Protein AF-A0A0F8YAA2-F1 (afdb_monomer_lite)

Sequence (148 aa):
MVLNCKKNRCKYLYILSHYHITKNELMLNMSKFENHKKSFLNFKKDAENEVISKPSRAELYFLSIFHLIECCAAKYRVHVNKHQKVRIVLENNPNIFENETENVWRLFQDIENKIRPKFTYGFSWTDDDFNELKEKYYKLEEICKKVL

pLDDT: mean 85.31, std 21.31, range [30.05, 98.69]

Secondary structure (DSSP, 8-state):
----------STTSS-TT----HHHHHHHHHHHHHHHHHHHHHHHHHT-TTS-HHHHHHHHHHHHHHHHHHHHHHTT----SGGGHHHHHHH-GGGTGGGHHHHHHHHHHIIIIIHHHHHS-----HHHHHHHHHHHHHHHHHHHHH-

Foldseek 3Di:
DDDDDDDDDPDPPPPPVPDPDDPVLVVVLVVLLVVLVVLLVVLQVVLPDPVDDLLSSLVSLLSNLLSLLQNLCSVVPHGQPDLVSLLVSLVVVVVSQPVCSVVLNVLSCCSVPPQSCCSVVVHDDDVVSSVSSVVSSVVSVVSSVVSD

Structure (mmCIF, N/CA/C/O backbone):
data_AF-A0A0F8YAA2-F1
#
_entry.id   AF-A0A0F8YAA2-F1
#
loop_
_atom_site.group_PDB
_atom_site.id
_atom_site.type_symbol
_atom_site.label_atom_id
_atom_site.label_alt_id
_atom_site.label_comp_id
_atom_site.label_asym_id
_atom_site.label_entity_id
_atom_site.label_seq_id
_atom_site.pdbx_PDB_ins_code
_atom_site.Cartn_x
_atom_site.Cartn_y
_atom_site.Cartn_z
_atom_site.occupancy
_atom_site.B_iso_or_equiv
_atom_site.auth_seq_id
_atom_site.auth_comp_id
_atom_site.auth_asym_id
_atom_site.auth_atom_id
_atom_site.pdbx_PDB_model_num
ATOM 1 N N . MET A 1 1 ? -6.239 36.647 52.524 1.00 35.47 1 MET A N 1
ATOM 2 C CA . MET A 1 1 ? -5.552 37.461 51.497 1.00 35.47 1 MET A CA 1
ATOM 3 C C . MET A 1 1 ? -5.008 36.491 50.454 1.00 35.47 1 MET A C 1
ATOM 5 O O . MET A 1 1 ? -4.341 35.567 50.890 1.00 35.47 1 MET A O 1
ATOM 9 N N . VAL A 1 2 ? -5.295 36.705 49.151 1.00 30.89 2 VAL A N 1
ATOM 10 C CA . VAL A 1 2 ? -4.645 36.053 47.975 1.00 30.89 2 VAL A CA 1
ATOM 11 C C . VAL A 1 2 ? -5.019 34.547 47.812 1.00 30.89 2 VAL A C 1
ATOM 13 O O . VAL A 1 2 ? -4.773 33.769 48.714 1.00 30.89 2 VAL A O 1
ATOM 16 N N . LEU A 1 3 ? -5.649 33.998 46.757 1.00 31.16 3 LEU A N 1
ATOM 17 C CA . LEU A 1 3 ? -5.882 34.383 45.355 1.00 31.16 3 LEU A CA 1
ATOM 18 C C . LEU A 1 3 ? -7.126 33.677 44.763 1.00 31.16 3 LEU A C 1
ATOM 20 O O . LEU A 1 3 ? -7.331 32.479 44.939 1.00 31.16 3 LEU A O 1
ATOM 24 N N . ASN A 1 4 ? -7.879 34.429 43.958 1.00 40.53 4 ASN A N 1
ATOM 25 C CA . ASN A 1 4 ? -8.748 33.949 42.879 1.00 40.53 4 ASN A CA 1
ATOM 26 C C . ASN A 1 4 ? -7.949 33.143 41.835 1.00 40.53 4 ASN A C 1
ATOM 28 O O . ASN A 1 4 ? -6.924 33.650 41.385 1.00 40.53 4 ASN A O 1
ATOM 32 N N . CYS A 1 5 ? -8.474 32.022 41.311 1.00 30.05 5 CYS A N 1
ATOM 33 C CA . CYS A 1 5 ? -8.281 31.688 39.886 1.00 30.05 5 CYS A CA 1
ATOM 34 C C . CYS A 1 5 ? -9.265 30.633 39.323 1.00 30.05 5 CYS A C 1
ATOM 36 O O . CYS A 1 5 ? -9.111 29.433 39.514 1.00 30.05 5 CYS A O 1
ATOM 38 N N . LYS A 1 6 ? -10.231 31.144 38.547 1.00 38.28 6 LYS A N 1
ATOM 39 C CA . LYS A 1 6 ? -10.743 30.650 37.251 1.00 38.28 6 LYS A CA 1
ATOM 40 C C . LYS A 1 6 ? -11.401 29.257 37.147 1.00 38.28 6 LYS A C 1
ATOM 42 O O . LYS A 1 6 ? -10.773 28.234 36.893 1.00 38.28 6 LYS A O 1
ATOM 47 N N . LYS A 1 7 ? -12.741 29.322 37.118 1.00 48.47 7 LYS A N 1
ATOM 48 C CA . LYS A 1 7 ? -13.660 28.545 36.259 1.00 48.47 7 LYS A CA 1
ATOM 49 C C . LYS A 1 7 ? -13.063 28.231 34.869 1.00 48.47 7 LYS A C 1
ATOM 51 O O . LYS A 1 7 ? -12.449 29.112 34.273 1.00 48.47 7 LYS A O 1
ATOM 56 N N . ASN A 1 8 ? -13.379 27.030 34.354 1.00 40.09 8 ASN A N 1
ATOM 57 C CA . ASN A 1 8 ? -13.435 26.600 32.931 1.00 40.09 8 ASN A CA 1
ATOM 58 C C . ASN A 1 8 ? -12.572 25.388 32.518 1.00 40.09 8 ASN A C 1
ATOM 60 O O . ASN A 1 8 ? -11.874 25.459 31.511 1.00 40.09 8 ASN A O 1
ATOM 64 N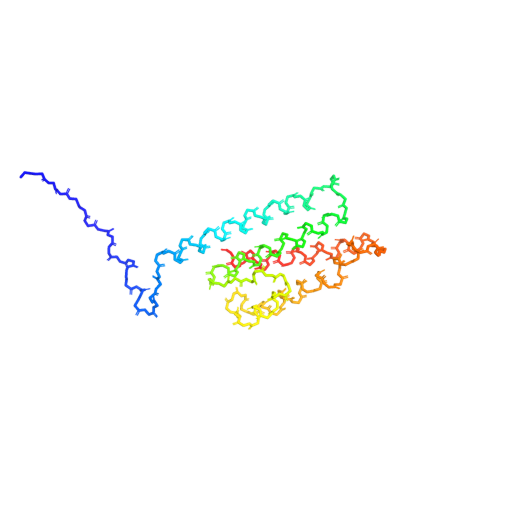 N . ARG A 1 9 ? -12.662 24.234 33.202 1.00 36.09 9 ARG A N 1
ATOM 65 C CA . ARG A 1 9 ? -12.164 22.950 32.637 1.00 36.09 9 ARG A CA 1
ATOM 66 C C . ARG A 1 9 ? -13.013 21.697 32.897 1.00 36.09 9 ARG A C 1
ATOM 68 O O . ARG A 1 9 ? -12.545 20.595 32.647 1.00 36.09 9 ARG A O 1
ATOM 75 N N . CYS A 1 10 ? -14.273 21.821 33.306 1.00 37.94 10 CYS A N 1
ATOM 76 C CA . CYS A 1 10 ? -15.142 20.652 33.508 1.00 37.94 10 CYS A CA 1
ATOM 77 C C . CYS A 1 10 ? -16.293 20.614 32.501 1.00 37.94 10 CYS A C 1
ATOM 79 O O . CYS A 1 10 ? -17.442 20.828 32.866 1.00 37.94 10 CYS A O 1
ATOM 81 N N . LYS A 1 11 ? -15.989 20.353 31.225 1.00 34.81 11 LYS A N 1
ATOM 82 C CA . LYS A 1 11 ? -17.003 19.860 30.268 1.00 34.81 11 LYS A CA 1
ATOM 83 C C . LYS A 1 11 ? -16.542 18.686 29.397 1.00 34.81 11 LYS A C 1
ATOM 85 O O . LYS A 1 11 ? -17.389 17.991 28.861 1.00 34.81 11 LYS A O 1
ATOM 90 N N . TYR A 1 12 ? -15.244 18.382 29.337 1.00 37.91 12 TYR A N 1
ATOM 91 C CA . TYR A 1 12 ? -14.733 17.241 28.557 1.00 37.91 12 TYR A CA 1
ATOM 92 C C . TYR A 1 12 ? -14.721 15.894 29.299 1.00 37.91 12 TYR A C 1
ATOM 94 O O . TYR A 1 12 ? -14.362 14.880 28.715 1.00 37.91 12 TYR A O 1
ATOM 102 N N . LEU A 1 13 ? -15.123 15.859 30.574 1.00 38.94 13 LEU A N 1
ATOM 103 C CA . LEU A 1 13 ? -15.111 14.638 31.392 1.00 38.94 13 LEU A CA 1
ATOM 104 C C . LEU A 1 13 ? -16.415 13.826 31.349 1.00 38.94 13 LEU A C 1
ATOM 106 O O . LEU A 1 13 ? -16.469 12.756 31.942 1.00 38.94 13 LEU A O 1
ATOM 110 N N . TYR A 1 14 ? -17.452 14.290 30.645 1.00 34.97 14 TYR A N 1
ATOM 111 C CA . TYR A 1 14 ? -18.774 13.648 30.683 1.00 34.97 14 TYR A CA 1
ATOM 112 C C . TYR A 1 14 ? -19.056 12.641 29.555 1.00 34.97 14 TYR A C 1
ATOM 114 O O . TYR A 1 14 ? -20.144 12.079 29.514 1.00 34.97 14 TYR A O 1
ATOM 122 N N . ILE A 1 15 ? -18.083 12.352 28.682 1.00 38.38 15 ILE A N 1
ATOM 123 C CA . ILE A 1 15 ? -18.207 11.317 27.632 1.00 38.38 15 ILE A CA 1
ATOM 124 C C . ILE A 1 15 ? -17.120 10.242 27.810 1.00 38.38 15 ILE A C 1
ATOM 126 O O . ILE A 1 15 ? -16.449 9.838 26.868 1.00 38.38 15 ILE A O 1
ATOM 130 N N . LEU A 1 16 ? -16.883 9.812 29.050 1.00 38.56 16 LEU A N 1
ATOM 131 C CA . LEU A 1 16 ? -15.954 8.715 29.365 1.00 38.56 16 LEU A CA 1
ATOM 132 C C . LEU A 1 16 ? -16.592 7.630 30.246 1.00 38.56 16 LEU A C 1
ATOM 134 O O . LEU A 1 16 ? -15.883 6.801 30.804 1.00 38.56 16 LEU A O 1
ATOM 138 N N . SER A 1 17 ? -17.922 7.591 30.371 1.00 34.00 17 SER A N 1
ATOM 139 C CA . SER A 1 17 ? -18.586 6.660 31.296 1.00 34.00 17 SER A CA 1
ATOM 140 C C . SER A 1 17 ? -18.769 5.227 30.779 1.00 34.00 17 SER A C 1
ATOM 142 O O . SER A 1 17 ? -19.406 4.447 31.473 1.00 34.00 17 SER A O 1
ATOM 144 N N . HIS A 1 18 ? -18.247 4.850 29.604 1.00 40.53 18 HIS A N 1
ATOM 145 C CA . HIS A 1 18 ? -18.472 3.496 29.058 1.00 40.53 18 HIS A CA 1
ATOM 146 C C . HIS A 1 18 ? -17.215 2.700 28.682 1.00 40.53 18 HIS A C 1
ATOM 148 O O . HIS A 1 18 ? -17.337 1.550 28.280 1.00 40.53 18 HIS A O 1
ATOM 154 N N . TYR A 1 19 ? -16.009 3.239 28.878 1.00 46.22 19 TYR A N 1
ATOM 155 C CA . TYR A 1 19 ? -14.771 2.470 28.713 1.00 46.22 19 TYR A CA 1
ATOM 156 C C . TYR A 1 19 ? -13.728 2.961 29.722 1.00 46.22 19 TYR A C 1
ATOM 158 O O . TYR A 1 19 ? -13.253 4.092 29.624 1.00 46.22 19 TYR A O 1
ATOM 166 N N . HIS A 1 20 ? -13.367 2.120 30.698 1.00 48.38 20 HIS A N 1
ATOM 167 C CA . HIS A 1 20 ? -12.246 2.365 31.612 1.00 48.38 20 HIS A CA 1
ATOM 168 C C . HIS A 1 20 ? -10.926 2.327 30.824 1.00 48.38 20 HIS A C 1
ATOM 170 O O . HIS A 1 20 ? -10.253 1.305 30.754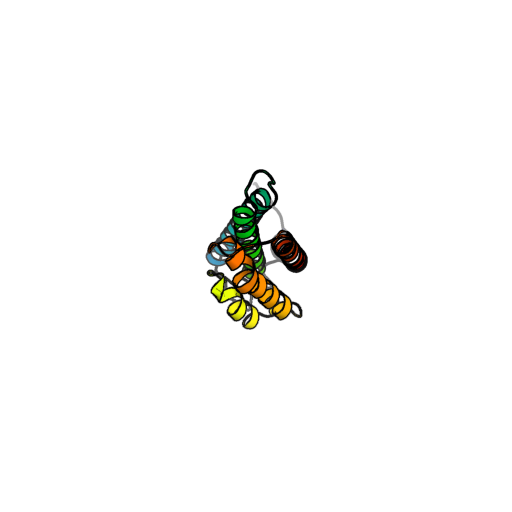 1.00 48.38 20 HIS A O 1
ATOM 176 N N . ILE A 1 21 ? -10.567 3.444 30.195 1.00 58.06 21 ILE A N 1
ATOM 177 C CA . ILE A 1 21 ? -9.310 3.601 29.458 1.00 58.06 21 ILE A CA 1
ATOM 178 C C . ILE A 1 21 ? -8.301 4.275 30.378 1.00 58.06 21 ILE A C 1
ATOM 180 O O . ILE A 1 21 ? -8.559 5.347 30.933 1.00 58.06 21 I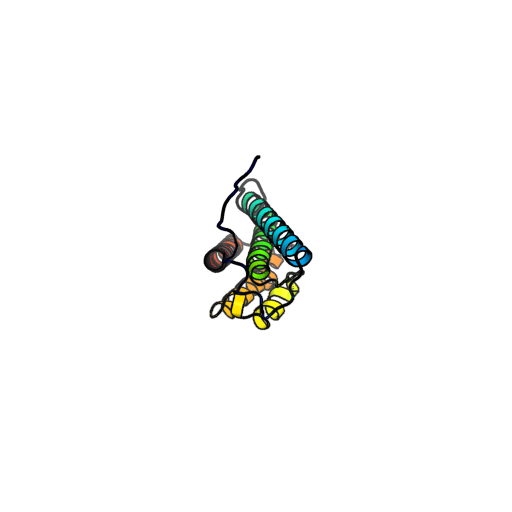LE A O 1
ATOM 184 N N . THR A 1 22 ? -7.130 3.662 30.534 1.00 62.62 22 THR A N 1
ATOM 185 C CA . THR A 1 22 ? -6.062 4.242 31.353 1.00 62.62 22 THR A CA 1
ATOM 186 C C . THR A 1 22 ? -5.299 5.315 30.571 1.00 62.62 22 THR A C 1
ATOM 188 O O . THR A 1 22 ? -5.092 5.219 29.361 1.00 62.62 22 THR A O 1
ATOM 191 N N . LYS A 1 23 ? -4.823 6.355 31.266 1.00 64.06 23 LYS A N 1
ATOM 192 C CA . LYS A 1 23 ? -4.008 7.433 30.674 1.00 64.06 23 LYS A CA 1
ATOM 193 C C . LYS A 1 23 ? -2.754 6.903 29.954 1.00 64.06 23 LYS A C 1
ATOM 195 O O . LYS A 1 23 ? -2.358 7.458 28.934 1.00 64.06 23 LYS A O 1
ATOM 200 N N . ASN A 1 24 ? -2.166 5.818 30.457 1.00 59.47 24 ASN A N 1
ATOM 201 C CA . ASN A 1 24 ? -0.967 5.198 29.887 1.00 59.47 24 ASN A CA 1
ATOM 202 C C . ASN A 1 24 ? -1.226 4.600 28.496 1.00 59.47 24 ASN A C 1
ATOM 204 O O . ASN A 1 24 ? -0.385 4.706 27.608 1.00 59.47 24 ASN A O 1
ATOM 208 N N . GLU A 1 25 ? -2.411 4.035 28.282 1.00 58.59 25 GLU A N 1
ATOM 209 C CA . GLU A 1 25 ? -2.807 3.430 27.010 1.00 58.59 25 GLU A CA 1
ATOM 210 C C . GLU A 1 25 ? -3.027 4.482 25.910 1.00 58.59 25 GLU A C 1
ATOM 212 O O . GLU A 1 25 ? -2.621 4.296 24.762 1.00 58.59 25 GLU A O 1
ATOM 217 N N . LEU A 1 26 ? -3.574 5.648 26.277 1.00 58.94 26 LEU A N 1
ATOM 218 C CA . LEU A 1 26 ? -3.685 6.798 25.373 1.00 58.94 26 LEU A CA 1
ATOM 219 C C . LEU A 1 26 ? -2.306 7.324 24.947 1.00 58.94 26 LEU A C 1
ATOM 221 O O . LEU A 1 26 ? -2.094 7.603 23.767 1.00 58.94 26 LEU A O 1
ATOM 225 N N . MET A 1 27 ? -1.356 7.418 25.883 1.00 55.50 27 MET A N 1
ATOM 226 C CA . MET A 1 27 ? -0.001 7.908 25.593 1.00 55.50 27 MET A CA 1
ATOM 227 C C . MET A 1 27 ? 0.793 6.948 24.691 1.00 55.50 27 MET A C 1
ATOM 229 O O . MET A 1 27 ? 1.511 7.403 23.802 1.00 55.50 27 MET A O 1
ATOM 233 N N . LEU A 1 28 ? 0.631 5.632 24.866 1.00 61.44 28 LEU A N 1
ATOM 234 C CA . LEU A 1 28 ? 1.268 4.614 24.020 1.00 61.44 28 LEU A CA 1
ATOM 235 C C . LEU A 1 28 ? 0.723 4.604 22.584 1.00 61.44 28 LEU A C 1
ATOM 237 O O . LEU A 1 28 ? 1.482 4.426 21.634 1.00 61.44 28 LEU A O 1
ATOM 241 N N . ASN A 1 29 ? -0.580 4.813 22.398 1.00 62.19 29 ASN A N 1
ATOM 242 C CA . ASN A 1 29 ? -1.166 4.853 21.057 1.00 62.19 29 ASN A CA 1
ATOM 243 C C . ASN A 1 29 ? -0.757 6.116 20.289 1.00 62.19 29 ASN A C 1
ATOM 245 O O . ASN A 1 29 ? -0.435 6.031 19.105 1.00 62.19 29 ASN A O 1
ATOM 249 N N . MET A 1 30 ? -0.685 7.267 20.969 1.00 64.69 30 MET A N 1
ATOM 250 C CA . MET A 1 30 ? -0.166 8.497 20.363 1.00 64.69 30 MET A CA 1
ATOM 251 C C . MET A 1 30 ? 1.305 8.360 19.953 1.00 64.69 30 MET A C 1
ATOM 253 O O . MET A 1 30 ? 1.671 8.789 18.863 1.00 64.69 30 MET A O 1
ATOM 257 N N . SER A 1 31 ? 2.147 7.722 20.775 1.00 76.00 31 SER A N 1
ATOM 258 C CA . SER A 1 31 ? 3.558 7.529 20.415 1.00 76.00 31 SER A CA 1
ATOM 259 C C . SER A 1 31 ? 3.726 6.599 19.210 1.00 76.00 31 SER A C 1
ATOM 261 O O . SER A 1 31 ? 4.546 6.867 18.333 1.00 76.00 31 SER A O 1
ATOM 263 N N . LYS A 1 32 ? 2.912 5.542 19.108 1.00 80.00 32 LYS A N 1
ATOM 264 C CA . LYS A 1 32 ? 2.916 4.639 17.951 1.00 80.00 32 LYS A CA 1
ATOM 265 C C . LYS A 1 32 ? 2.423 5.310 16.674 1.00 80.00 32 LYS A C 1
ATOM 267 O O . LYS A 1 32 ? 3.064 5.143 15.639 1.00 80.00 32 LYS A O 1
ATOM 272 N N . PHE A 1 33 ? 1.346 6.094 16.746 1.00 90.69 33 PHE A N 1
ATOM 273 C CA . PHE A 1 33 ? 0.858 6.869 15.604 1.00 90.69 33 PHE A CA 1
ATOM 274 C C . PHE A 1 33 ? 1.960 7.768 15.031 1.00 90.69 33 PHE A C 1
ATOM 276 O O . PHE A 1 33 ? 2.240 7.707 13.835 1.00 90.69 33 PHE A O 1
ATOM 283 N N . GLU A 1 34 ? 2.636 8.544 15.884 1.00 91.69 34 GLU A N 1
ATOM 284 C CA . GLU A 1 34 ? 3.714 9.442 15.455 1.00 91.69 34 GLU A CA 1
ATOM 285 C C . GLU A 1 34 ? 4.924 8.679 14.897 1.00 91.69 34 GLU A C 1
ATOM 287 O O . GLU A 1 34 ? 5.506 9.082 13.888 1.00 91.69 34 GLU A O 1
ATOM 292 N N . ASN A 1 35 ? 5.275 7.533 15.488 1.00 92.50 35 ASN A N 1
ATOM 293 C CA . ASN A 1 35 ? 6.355 6.684 14.981 1.00 92.50 35 ASN A CA 1
ATOM 294 C C . ASN A 1 35 ? 6.040 6.118 13.589 1.00 92.50 35 ASN A C 1
ATOM 296 O O . ASN A 1 35 ? 6.898 6.145 12.701 1.00 92.50 35 ASN A O 1
ATOM 300 N N . HIS A 1 36 ? 4.814 5.636 13.372 1.00 94.88 36 HIS A N 1
ATOM 301 C CA . HIS A 1 36 ? 4.378 5.157 12.063 1.00 94.88 36 HIS A CA 1
ATOM 302 C C . HIS A 1 36 ? 4.298 6.298 11.050 1.00 94.88 36 HIS A C 1
ATOM 304 O O . HIS A 1 36 ? 4.789 6.142 9.936 1.00 94.88 36 HIS A O 1
ATOM 310 N N . LYS A 1 37 ? 3.819 7.478 11.454 1.00 96.62 37 LYS A N 1
ATOM 311 C CA . LYS A 1 37 ? 3.752 8.658 10.585 1.00 96.62 37 LYS A CA 1
ATOM 312 C C . LYS A 1 37 ? 5.141 9.104 10.141 1.00 96.62 37 LYS A C 1
ATOM 314 O O . LYS A 1 37 ? 5.365 9.351 8.958 1.00 96.62 37 LYS A O 1
ATOM 319 N N . LYS A 1 38 ? 6.098 9.156 11.070 1.00 97.25 38 LYS A N 1
ATOM 320 C CA . LYS A 1 38 ? 7.502 9.455 10.765 1.00 97.25 38 LYS A CA 1
ATOM 321 C C . LYS A 1 38 ? 8.095 8.427 9.800 1.00 97.25 38 LYS A C 1
ATOM 323 O O . LYS A 1 38 ? 8.770 8.808 8.848 1.00 97.25 38 LYS A O 1
ATOM 328 N N . SER A 1 39 ? 7.823 7.143 10.026 1.00 97.31 39 SER A N 1
ATOM 329 C CA . SER A 1 39 ? 8.303 6.059 9.159 1.00 97.31 39 SER A CA 1
ATOM 330 C C . SER A 1 39 ? 7.706 6.161 7.753 1.00 97.31 39 SER A C 1
ATOM 332 O O . SER A 1 39 ? 8.455 6.136 6.782 1.00 97.31 39 SER A O 1
ATOM 334 N N . PHE A 1 40 ? 6.391 6.381 7.639 1.00 98.19 40 PHE A N 1
ATOM 335 C CA . PHE A 1 40 ? 5.698 6.641 6.374 1.00 98.19 40 PHE A CA 1
ATOM 336 C C . PHE A 1 40 ? 6.367 7.769 5.580 1.00 98.19 40 PHE A C 1
ATOM 338 O O . PHE A 1 40 ? 6.713 7.569 4.416 1.00 98.19 40 PHE A O 1
ATOM 345 N N . LEU A 1 41 ? 6.590 8.927 6.217 1.00 98.38 41 LEU A N 1
ATOM 346 C CA . LEU A 1 41 ? 7.186 10.098 5.569 1.00 98.38 41 LEU A CA 1
ATOM 347 C C . LEU A 1 41 ? 8.621 9.837 5.102 1.00 98.38 41 LEU A C 1
ATOM 349 O O . LEU A 1 41 ? 8.975 10.212 3.986 1.00 98.38 41 LEU A O 1
ATOM 353 N N . ASN A 1 42 ? 9.433 9.178 5.931 1.00 98.31 42 ASN A N 1
ATOM 354 C CA . ASN A 1 42 ? 10.813 8.848 5.580 1.00 98.31 42 ASN A CA 1
ATOM 355 C C . ASN A 1 42 ? 10.868 7.880 4.393 1.00 98.31 42 ASN A C 1
ATOM 357 O O . ASN A 1 42 ? 11.528 8.170 3.400 1.00 98.31 42 ASN A O 1
ATOM 361 N N . PHE A 1 43 ? 10.121 6.775 4.457 1.00 98.56 43 PHE A N 1
ATOM 362 C CA . PHE A 1 43 ? 10.094 5.805 3.366 1.00 98.56 43 PHE A CA 1
ATOM 363 C C . PHE A 1 43 ? 9.513 6.393 2.084 1.00 98.56 43 PHE A C 1
ATOM 365 O O . PHE A 1 43 ? 10.043 6.119 1.015 1.00 98.56 43 PHE A O 1
ATOM 372 N N . LYS A 1 44 ? 8.478 7.240 2.173 1.00 98.44 44 LYS A N 1
ATOM 373 C CA . LYS A 1 44 ? 7.920 7.922 0.999 1.00 98.44 44 LYS A CA 1
ATOM 374 C C . LYS A 1 44 ? 8.965 8.816 0.336 1.00 98.44 44 LYS A C 1
ATOM 376 O O . LYS A 1 44 ? 9.156 8.735 -0.872 1.00 98.44 44 LYS A O 1
ATOM 381 N N . LYS A 1 45 ? 9.656 9.640 1.131 1.00 98.50 45 LYS A N 1
ATOM 382 C CA . LYS A 1 45 ? 10.706 10.537 0.640 1.00 98.50 45 LYS A CA 1
ATOM 383 C C . LYS A 1 45 ? 11.774 9.769 -0.140 1.00 98.50 45 LYS A C 1
ATOM 385 O O . LYS A 1 45 ? 12.165 10.201 -1.220 1.00 98.50 45 LYS A O 1
ATOM 390 N N . ASP A 1 46 ? 12.218 8.633 0.387 1.00 98.06 46 ASP A N 1
ATOM 391 C CA . ASP A 1 46 ? 13.223 7.807 -0.283 1.00 98.06 46 ASP A CA 1
ATOM 392 C C . ASP A 1 46 ? 12.629 7.064 -1.497 1.00 98.06 46 ASP A C 1
ATOM 394 O O . ASP A 1 46 ? 13.266 6.976 -2.543 1.00 98.06 46 ASP A O 1
ATOM 398 N N . ALA A 1 47 ? 11.380 6.596 -1.425 1.00 97.94 47 ALA A N 1
ATOM 399 C CA . ALA A 1 47 ? 10.689 5.970 -2.556 1.00 97.94 47 ALA A CA 1
ATOM 400 C C . ALA A 1 47 ? 10.508 6.924 -3.751 1.00 97.94 47 ALA A C 1
ATOM 402 O O . ALA A 1 47 ? 10.511 6.495 -4.906 1.00 97.94 47 ALA A O 1
ATOM 403 N N . GLU A 1 48 ? 10.367 8.223 -3.493 1.00 97.81 48 GLU A N 1
ATOM 404 C CA . GLU A 1 48 ? 10.226 9.263 -4.517 1.00 97.81 48 GLU A CA 1
ATOM 405 C C . GLU A 1 48 ? 11.579 9.791 -5.029 1.00 97.81 48 GLU A C 1
ATOM 407 O O . GLU A 1 48 ? 11.616 10.487 -6.041 1.00 97.81 48 GLU A O 1
ATOM 412 N N . ASN A 1 49 ? 12.700 9.413 -4.405 1.00 97.81 49 ASN A N 1
ATOM 413 C CA . ASN A 1 49 ? 14.036 9.829 -4.824 1.00 97.81 49 ASN A CA 1
ATOM 414 C C . ASN A 1 49 ? 14.529 9.027 -6.040 1.00 97.81 49 ASN A C 1
ATOM 416 O O . ASN A 1 49 ? 14.839 7.840 -5.940 1.00 97.81 49 ASN A O 1
ATOM 420 N N . GLU A 1 50 ? 14.668 9.690 -7.189 1.00 95.62 50 GLU A N 1
ATOM 421 C CA . GLU A 1 50 ? 15.079 9.062 -8.452 1.00 95.62 50 GLU A CA 1
ATOM 422 C C . GLU A 1 50 ? 16.528 8.561 -8.482 1.00 95.62 50 GLU A C 1
ATOM 424 O O . GLU A 1 50 ? 16.858 7.726 -9.320 1.00 95.62 50 GLU A O 1
ATOM 429 N N . VAL A 1 51 ? 17.376 9.002 -7.545 1.00 97.56 51 VAL A N 1
ATOM 430 C CA . VAL A 1 51 ? 18.742 8.474 -7.382 1.00 97.56 51 VAL A CA 1
ATOM 431 C C . VAL A 1 51 ? 18.723 7.027 -6.871 1.00 97.56 51 VAL A C 1
ATOM 433 O O . VAL A 1 51 ? 19.660 6.265 -7.108 1.00 97.56 51 VAL A O 1
ATOM 436 N N . ILE A 1 52 ? 17.660 6.624 -6.171 1.00 95.88 52 ILE A N 1
ATOM 437 C CA . ILE A 1 52 ? 17.506 5.267 -5.651 1.00 95.88 52 ILE A CA 1
ATOM 438 C C . ILE A 1 52 ? 16.999 4.350 -6.772 1.00 95.88 52 ILE A C 1
ATOM 440 O O . ILE A 1 52 ? 16.114 4.705 -7.551 1.00 95.88 52 ILE A O 1
ATOM 444 N N . SER A 1 53 ? 17.546 3.134 -6.847 1.00 95.00 53 SER A N 1
ATOM 445 C CA . SER A 1 53 ? 17.134 2.155 -7.857 1.00 95.00 53 SER A CA 1
ATOM 446 C C . SER A 1 53 ? 15.630 1.851 -7.774 1.00 95.00 53 SER A C 1
ATOM 448 O O . SER A 1 53 ? 15.066 1.783 -6.680 1.00 95.00 53 SER A O 1
ATOM 450 N N . LYS A 1 54 ? 14.969 1.620 -8.918 1.00 95.31 54 LYS A N 1
ATOM 451 C CA . LYS A 1 54 ? 13.539 1.250 -8.958 1.00 95.31 54 LYS A CA 1
ATOM 452 C C . LYS A 1 54 ? 13.205 0.047 -8.059 1.00 95.31 54 LYS A C 1
ATOM 454 O O . LYS A 1 54 ? 12.231 0.156 -7.317 1.00 95.31 54 LYS A O 1
ATOM 459 N N . PRO A 1 55 ? 14.006 -1.039 -8.013 1.00 95.06 55 PRO A N 1
ATOM 460 C CA . PRO A 1 55 ? 13.759 -2.131 -7.073 1.00 95.06 55 PRO A CA 1
ATOM 461 C C . PRO A 1 55 ? 13.752 -1.700 -5.603 1.00 95.06 55 PRO A C 1
ATOM 463 O O . PRO A 1 55 ? 12.841 -2.050 -4.857 1.00 95.06 55 PRO A O 1
ATOM 466 N N . SER A 1 56 ? 14.723 -0.883 -5.186 1.00 95.94 56 SER A N 1
ATOM 467 C CA . SER A 1 56 ? 14.756 -0.349 -3.820 1.00 95.94 56 SER A CA 1
ATOM 468 C C . SER A 1 56 ? 13.585 0.600 -3.553 1.00 95.94 56 SER A C 1
ATOM 470 O O . SER A 1 56 ? 12.961 0.522 -2.500 1.00 95.94 56 SER A O 1
ATOM 472 N N . ARG A 1 57 ? 13.230 1.460 -4.515 1.00 97.56 57 ARG A N 1
ATOM 473 C CA . ARG A 1 57 ? 12.057 2.343 -4.415 1.00 97.56 57 ARG A CA 1
ATOM 474 C C . ARG A 1 57 ? 10.758 1.554 -4.289 1.00 97.56 57 ARG A C 1
ATOM 476 O O . ARG A 1 57 ? 9.875 1.978 -3.553 1.00 97.56 57 ARG A O 1
ATOM 483 N N . ALA A 1 58 ? 10.647 0.405 -4.956 1.00 97.12 58 ALA A N 1
ATOM 484 C CA . ALA A 1 58 ? 9.469 -0.446 -4.862 1.00 97.12 58 ALA A CA 1
ATOM 485 C C . ALA A 1 58 ? 9.255 -0.984 -3.437 1.00 97.12 58 ALA A C 1
ATOM 487 O O . ALA A 1 58 ? 8.141 -0.936 -2.912 1.00 97.12 58 ALA A O 1
ATOM 488 N N . GLU A 1 59 ? 10.336 -1.414 -2.782 1.00 97.12 59 GLU A N 1
ATOM 489 C CA . GLU A 1 59 ? 10.313 -1.805 -1.369 1.00 97.12 59 GLU A CA 1
ATOM 490 C C . GLU A 1 59 ? 9.931 -0.629 -0.462 1.00 97.12 59 GLU A C 1
ATOM 492 O O . GLU A 1 59 ? 9.104 -0.766 0.439 1.00 97.12 59 GLU A O 1
ATOM 497 N N . LEU A 1 60 ? 10.494 0.552 -0.720 1.00 98.44 60 LEU A N 1
ATOM 498 C CA . LEU A 1 60 ? 10.227 1.751 0.072 1.00 98.44 60 LEU A CA 1
ATOM 499 C C . LEU A 1 60 ? 8.769 2.219 -0.060 1.00 98.44 60 LEU A C 1
ATOM 501 O O . LEU A 1 60 ? 8.160 2.571 0.949 1.00 98.44 60 LEU A O 1
ATOM 505 N N . TYR A 1 61 ? 8.170 2.155 -1.255 1.00 98.62 61 TYR A N 1
ATOM 506 C CA . TYR A 1 61 ? 6.736 2.407 -1.442 1.00 98.62 61 TYR A CA 1
ATOM 507 C C . TYR A 1 61 ? 5.879 1.428 -0.629 1.00 98.62 61 TYR A C 1
ATOM 509 O O . TYR A 1 61 ? 4.932 1.846 0.039 1.00 98.62 61 TYR A O 1
ATOM 517 N N . PHE A 1 62 ? 6.228 0.138 -0.634 1.00 98.50 62 PHE A N 1
ATOM 518 C CA . PHE A 1 62 ? 5.530 -0.875 0.159 1.00 98.50 62 PHE A CA 1
ATOM 519 C C . PHE A 1 62 ? 5.616 -0.604 1.672 1.00 98.50 62 PHE A C 1
ATOM 521 O O . PHE A 1 62 ? 4.594 -0.597 2.363 1.00 98.50 62 PHE A O 1
ATOM 528 N N . LEU A 1 63 ? 6.815 -0.330 2.194 1.00 98.31 63 LEU A N 1
ATOM 529 C CA . LEU A 1 63 ? 7.013 -0.012 3.613 1.00 98.31 63 LEU A CA 1
ATOM 530 C C . LEU A 1 63 ? 6.290 1.277 4.010 1.00 98.31 63 LEU A C 1
ATOM 532 O O . LEU A 1 63 ? 5.661 1.344 5.069 1.00 98.31 63 LEU A O 1
ATOM 536 N N . SER A 1 64 ? 6.348 2.288 3.144 1.00 98.62 64 SER A N 1
ATOM 537 C CA . SER A 1 64 ? 5.653 3.553 3.339 1.00 98.62 64 SER A CA 1
ATOM 538 C C . SER A 1 64 ? 4.148 3.330 3.503 1.00 98.62 64 SER A C 1
ATOM 540 O O . SER A 1 64 ? 3.581 3.721 4.528 1.00 98.62 64 SER A O 1
ATOM 542 N N . ILE A 1 65 ? 3.501 2.633 2.561 1.00 98.69 65 ILE A N 1
ATOM 543 C CA . ILE A 1 65 ? 2.046 2.460 2.615 1.00 98.69 65 ILE A CA 1
ATOM 544 C C . ILE A 1 65 ? 1.599 1.558 3.768 1.00 98.69 65 ILE A C 1
ATOM 546 O O . ILE A 1 65 ? 0.567 1.823 4.382 1.00 98.69 65 ILE A O 1
ATOM 550 N N . PHE A 1 66 ? 2.398 0.551 4.139 1.00 98.62 66 PHE A N 1
ATOM 551 C CA . PHE A 1 66 ? 2.129 -0.254 5.331 1.00 98.62 66 PHE A CA 1
ATOM 552 C C . PHE A 1 66 ? 2.084 0.613 6.597 1.00 98.62 66 PHE A C 1
ATOM 554 O O . PHE A 1 66 ? 1.151 0.510 7.395 1.00 98.62 66 PHE A O 1
ATOM 561 N N . HIS A 1 67 ? 3.047 1.523 6.761 1.00 98.44 67 HIS A N 1
ATOM 562 C CA . HIS A 1 67 ? 3.053 2.437 7.900 1.00 98.44 67 HIS A CA 1
ATOM 563 C C . HIS A 1 67 ? 1.907 3.449 7.876 1.00 98.44 67 HIS A C 1
ATOM 565 O O . HIS A 1 67 ? 1.405 3.813 8.937 1.00 98.44 67 HIS A O 1
ATOM 571 N N . LEU A 1 68 ? 1.444 3.864 6.697 1.00 98.44 68 LEU A N 1
ATOM 572 C CA . LEU A 1 68 ? 0.266 4.720 6.595 1.00 98.44 68 LEU A CA 1
ATOM 573 C C . LEU A 1 68 ? -1.021 3.987 7.018 1.00 98.44 68 LEU A C 1
ATOM 575 O O . LEU A 1 68 ? -1.860 4.566 7.712 1.00 98.44 68 LEU A O 1
ATOM 579 N N . ILE A 1 69 ? -1.153 2.703 6.669 1.00 98.44 69 ILE A N 1
ATOM 580 C CA . ILE A 1 69 ? -2.252 1.845 7.141 1.00 98.44 69 ILE A CA 1
ATOM 581 C C . ILE A 1 69 ? -2.192 1.684 8.669 1.00 98.44 69 ILE A C 1
ATOM 583 O O . ILE A 1 69 ? -3.224 1.800 9.328 1.00 98.44 69 ILE A O 1
ATOM 587 N N . GLU A 1 70 ? -1.004 1.496 9.253 1.00 97.69 70 GLU A N 1
ATOM 588 C CA . GLU A 1 70 ? -0.831 1.470 10.717 1.00 97.69 70 GLU A CA 1
ATOM 589 C C . GLU A 1 70 ? -1.246 2.796 11.373 1.00 97.69 70 GLU A C 1
ATOM 591 O O . GLU A 1 70 ? -1.879 2.785 12.426 1.00 97.69 70 GLU A O 1
ATOM 596 N N . CYS A 1 71 ? -0.965 3.951 10.752 1.00 97.12 71 CYS A N 1
ATOM 597 C CA . CYS A 1 71 ? -1.472 5.239 11.238 1.00 97.12 71 CYS A CA 1
ATOM 598 C C . CYS A 1 71 ? -3.005 5.278 11.262 1.00 97.12 71 CYS A C 1
ATOM 600 O O . CYS A 1 71 ? -3.586 5.735 12.249 1.00 97.12 71 CYS A O 1
ATOM 602 N N . CYS A 1 72 ? -3.655 4.791 10.201 1.00 97.19 72 CYS A N 1
ATOM 603 C CA . CYS A 1 72 ? -5.115 4.717 10.135 1.00 97.19 72 CYS A CA 1
ATOM 604 C C . CYS A 1 72 ? -5.655 3.806 11.242 1.00 97.19 72 CYS A C 1
ATOM 606 O O . CYS A 1 72 ? -6.507 4.230 12.017 1.00 97.19 72 CYS A O 1
ATOM 608 N N . ALA A 1 73 ? -5.102 2.599 11.394 1.00 95.94 73 ALA A N 1
ATOM 609 C CA . ALA A 1 73 ? -5.490 1.658 12.444 1.00 95.94 73 ALA A CA 1
ATOM 610 C C . ALA A 1 73 ? -5.294 2.237 13.859 1.00 95.94 73 ALA A C 1
ATOM 612 O O . ALA A 1 73 ? -6.172 2.111 14.718 1.00 95.94 73 ALA A O 1
ATOM 613 N N . ALA A 1 74 ? -4.193 2.957 14.088 1.00 93.75 74 ALA A N 1
ATOM 614 C CA . ALA A 1 74 ? -3.882 3.561 15.378 1.00 93.75 74 ALA A CA 1
ATOM 615 C C . ALA A 1 74 ? -4.908 4.626 15.812 1.00 93.75 74 ALA A C 1
ATOM 617 O O . ALA A 1 74 ? -5.166 4.740 17.015 1.00 93.75 74 ALA A O 1
ATOM 618 N N . LYS A 1 75 ? -5.566 5.346 14.881 1.00 92.12 75 LYS A N 1
ATOM 619 C CA . LYS A 1 75 ? -6.687 6.259 15.216 1.00 92.12 75 LYS A CA 1
ATOM 620 C C . LYS A 1 75 ? -7.839 5.529 15.912 1.00 92.12 75 LYS A C 1
ATOM 622 O O . LYS A 1 75 ? -8.502 6.105 16.772 1.00 92.12 75 LYS A O 1
ATOM 627 N N . TYR A 1 76 ? -8.018 4.251 15.595 1.00 92.75 76 TYR A N 1
ATOM 628 C CA . TYR A 1 76 ? -9.043 3.372 16.157 1.00 92.75 76 TYR A CA 1
ATOM 629 C C . TYR A 1 76 ? -8.492 2.449 17.249 1.00 92.75 76 TYR A C 1
ATOM 631 O O . TYR A 1 76 ? -9.185 1.539 17.693 1.00 92.75 76 TYR A O 1
ATOM 639 N N . ARG A 1 77 ? -7.260 2.697 17.726 1.00 90.94 77 ARG A N 1
ATOM 640 C CA . ARG A 1 77 ? -6.559 1.890 18.744 1.00 90.94 77 ARG A CA 1
ATOM 641 C C . ARG A 1 77 ? -6.321 0.438 18.318 1.00 90.94 77 ARG A C 1
ATOM 643 O O . ARG A 1 77 ? -6.153 -0.440 19.161 1.00 90.94 77 ARG A O 1
ATOM 650 N N . VAL A 1 78 ? -6.267 0.205 17.013 1.00 94.06 78 VAL A N 1
ATOM 651 C CA . VAL A 1 78 ? -5.938 -1.082 16.404 1.00 94.06 78 VAL A CA 1
ATOM 652 C C . VAL A 1 78 ? -4.473 -1.059 15.972 1.00 94.06 78 VAL A C 1
ATOM 654 O O . VAL A 1 78 ? -3.954 -0.020 15.575 1.00 94.06 78 VAL A O 1
ATOM 657 N N . HIS A 1 79 ? -3.802 -2.209 16.057 1.00 92.38 79 HIS A N 1
ATOM 658 C CA . HIS A 1 79 ? -2.411 -2.382 15.628 1.00 92.38 79 HIS A CA 1
ATOM 659 C C . HIS A 1 79 ? -2.316 -3.592 14.706 1.00 92.38 79 HIS A C 1
ATOM 661 O O . HIS A 1 79 ? -2.689 -4.699 15.106 1.00 92.38 79 HIS A O 1
ATOM 667 N N . VAL A 1 80 ? -1.785 -3.411 13.499 1.00 94.44 80 VAL A N 1
ATOM 668 C CA . VAL A 1 80 ? -1.621 -4.516 12.545 1.00 94.44 80 VAL A CA 1
ATOM 669 C C . VAL A 1 80 ? -0.371 -5.338 12.892 1.00 94.44 80 VAL A C 1
ATOM 671 O O . VAL A 1 80 ? -0.400 -6.574 12.901 1.00 94.44 80 VAL A O 1
ATOM 674 N N . ASN A 1 81 ? 0.712 -4.658 13.271 1.00 90.12 81 ASN A N 1
ATOM 675 C CA . ASN A 1 81 ? 2.058 -5.123 13.625 1.00 90.12 81 ASN A CA 1
ATOM 676 C C . ASN A 1 81 ? 2.856 -5.796 12.500 1.00 90.12 81 ASN A C 1
ATOM 678 O O . ASN A 1 81 ? 4.076 -5.659 12.444 1.00 90.12 81 ASN A O 1
ATOM 682 N N . LYS A 1 82 ? 2.204 -6.586 11.643 1.00 94.50 82 LYS A N 1
ATOM 683 C CA . LYS A 1 82 ? 2.845 -7.337 10.556 1.00 94.50 82 LYS A CA 1
ATOM 684 C C . LYS A 1 82 ? 2.063 -7.153 9.267 1.00 94.50 82 LYS A C 1
ATOM 686 O O . LYS A 1 82 ? 0.852 -7.348 9.271 1.00 94.50 82 LYS A O 1
ATOM 691 N N . HIS A 1 83 ? 2.746 -6.871 8.164 1.00 96.31 83 HIS A N 1
ATOM 692 C CA . HIS A 1 83 ? 2.097 -6.621 6.875 1.00 96.31 83 HIS A CA 1
ATOM 693 C C . HIS A 1 83 ? 1.215 -7.793 6.400 1.00 96.31 83 HIS A C 1
ATOM 695 O O . HIS A 1 83 ? 0.109 -7.565 5.919 1.00 96.31 83 HIS A O 1
ATOM 701 N N . GLN A 1 84 ? 1.598 -9.040 6.697 1.00 97.06 84 GLN A N 1
ATOM 702 C CA . GLN A 1 84 ? 0.794 -10.231 6.381 1.00 97.06 84 GLN A CA 1
ATOM 703 C C . GLN A 1 84 ? -0.568 -10.252 7.098 1.00 97.06 84 GLN A C 1
ATOM 705 O O . GLN A 1 84 ? -1.471 -10.993 6.712 1.00 97.06 84 GLN A O 1
ATOM 710 N N . LYS A 1 85 ? -0.724 -9.472 8.177 1.00 97.88 85 LYS A N 1
ATOM 711 C CA . LYS A 1 85 ? -1.961 -9.375 8.956 1.00 97.88 85 LYS A CA 1
ATOM 712 C C . LYS A 1 85 ? -2.880 -8.242 8.504 1.00 97.88 85 LYS A C 1
ATOM 714 O O . LYS A 1 85 ? -3.969 -8.141 9.060 1.00 97.88 85 LYS A O 1
ATOM 719 N N . VAL A 1 86 ? -2.497 -7.420 7.519 1.00 98.12 86 VAL A N 1
ATOM 720 C CA . VAL A 1 86 ? -3.316 -6.278 7.066 1.00 98.12 86 VAL A CA 1
ATOM 721 C C . VAL A 1 86 ? -4.739 -6.724 6.751 1.00 98.12 86 VAL A C 1
ATOM 723 O O . VAL A 1 86 ? -5.675 -6.197 7.338 1.00 98.12 86 VAL A O 1
ATOM 726 N N . ARG A 1 87 ? -4.912 -7.760 5.923 1.00 98.19 87 ARG A N 1
ATOM 727 C CA . ARG A 1 87 ? -6.244 -8.258 5.557 1.00 98.19 87 ARG A CA 1
ATOM 728 C C . ARG A 1 87 ? -7.098 -8.616 6.774 1.00 98.19 87 ARG A C 1
ATOM 730 O O . ARG A 1 87 ? -8.137 -8.006 6.982 1.00 98.19 87 ARG A O 1
ATOM 737 N N . ILE A 1 88 ? -6.640 -9.567 7.589 1.00 98.06 88 ILE A N 1
ATOM 738 C CA . ILE A 1 88 ? -7.434 -10.080 8.713 1.00 98.06 88 ILE A CA 1
ATOM 739 C C . ILE A 1 88 ? -7.718 -8.995 9.761 1.00 98.06 88 ILE A C 1
ATOM 741 O O . ILE A 1 88 ? -8.774 -8.993 10.386 1.00 98.06 88 ILE A O 1
ATOM 745 N N . VAL A 1 89 ? -6.792 -8.053 9.966 1.00 98.19 89 VAL A N 1
ATOM 746 C CA . VAL A 1 89 ? -6.994 -6.954 10.917 1.00 98.19 89 VAL A CA 1
ATOM 747 C C . VAL A 1 89 ? -8.023 -5.962 10.390 1.00 98.19 89 VAL A C 1
ATOM 749 O O . VAL A 1 89 ? -8.894 -5.562 11.158 1.00 98.19 89 VAL A O 1
ATOM 752 N N . LEU A 1 90 ? -7.963 -5.596 9.108 1.00 98.25 90 LEU A N 1
ATOM 753 C CA . LEU A 1 90 ? -8.933 -4.678 8.514 1.00 98.25 90 LEU A CA 1
ATOM 754 C C . LEU A 1 90 ? -10.325 -5.317 8.393 1.00 98.25 90 LEU A C 1
ATOM 756 O O . LEU A 1 90 ? -11.306 -4.669 8.737 1.00 98.25 90 LEU A O 1
ATOM 760 N N . GLU A 1 91 ? -10.421 -6.597 8.016 1.00 98.00 91 GLU A N 1
ATOM 761 C CA . GLU A 1 91 ? -11.693 -7.341 7.989 1.00 98.00 91 GLU A CA 1
ATOM 762 C C . GLU A 1 91 ? -12.362 -7.398 9.376 1.00 98.00 91 GLU A C 1
ATOM 764 O O . GLU A 1 91 ? -13.576 -7.243 9.483 1.00 98.00 91 GLU A O 1
ATOM 769 N N . ASN A 1 92 ? -11.578 -7.554 10.449 1.00 98.12 92 ASN A N 1
ATOM 770 C CA . ASN A 1 92 ? -12.093 -7.561 11.824 1.00 98.12 92 ASN A CA 1
ATOM 771 C C . ASN A 1 92 ? -12.394 -6.160 12.387 1.00 98.12 92 ASN A C 1
ATOM 773 O O . ASN A 1 92 ? -13.019 -6.052 13.440 1.00 98.12 92 ASN A O 1
ATOM 777 N N . ASN A 1 93 ? -11.935 -5.092 11.729 1.00 97.75 93 ASN A N 1
ATOM 778 C CA . ASN A 1 93 ? -12.106 -3.706 12.173 1.00 97.75 93 ASN A CA 1
ATOM 779 C C . ASN A 1 93 ? -12.567 -2.827 10.996 1.00 97.75 93 ASN A C 1
ATOM 781 O O . ASN A 1 93 ? -11.855 -1.900 10.593 1.00 97.75 93 ASN A O 1
ATOM 785 N N . PRO A 1 94 ? -13.760 -3.097 10.428 1.00 96.88 94 PRO A N 1
ATOM 786 C CA . PRO A 1 94 ? -14.234 -2.398 9.236 1.00 96.88 94 PRO A CA 1
ATOM 787 C C . PRO A 1 94 ? -14.492 -0.911 9.494 1.00 96.88 94 PRO A C 1
ATOM 789 O O . PRO A 1 94 ? -14.530 -0.125 8.565 1.00 96.88 94 PRO A O 1
ATOM 792 N N . ASN A 1 95 ? -14.623 -0.483 10.748 1.00 96.88 95 ASN A N 1
ATOM 793 C CA . ASN A 1 95 ? -14.773 0.919 11.133 1.00 96.88 95 ASN A CA 1
ATOM 794 C C . ASN A 1 95 ? -13.554 1.803 10.803 1.00 96.88 95 ASN A C 1
ATOM 796 O O . ASN A 1 95 ? -13.692 3.021 10.838 1.00 96.88 95 ASN A O 1
ATOM 800 N N . ILE A 1 96 ? -12.382 1.226 10.499 1.00 97.19 96 ILE A N 1
ATOM 801 C CA . ILE A 1 96 ? -11.186 2.002 10.125 1.00 97.19 96 ILE A CA 1
ATOM 802 C C . ILE A 1 96 ? -11.360 2.655 8.746 1.00 97.19 96 ILE A C 1
ATOM 804 O O . ILE A 1 96 ? -11.001 3.815 8.567 1.00 97.19 96 ILE A O 1
ATOM 808 N N . PHE A 1 97 ? -11.88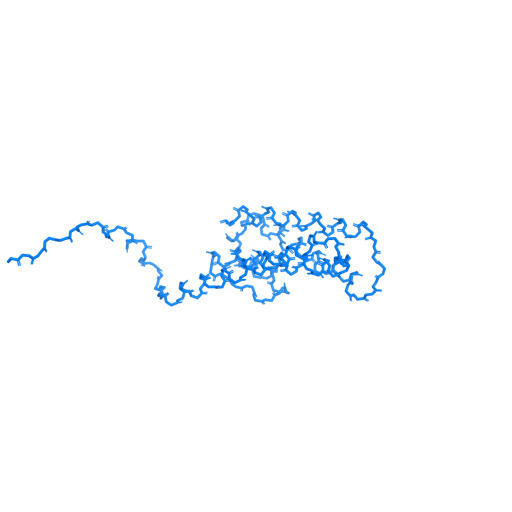9 1.903 7.775 1.00 97.69 97 PHE A N 1
ATOM 809 C CA . PHE A 1 97 ? -12.021 2.327 6.373 1.00 97.69 97 PHE A CA 1
ATOM 810 C C . PHE A 1 97 ? -13.461 2.250 5.845 1.00 97.69 97 PHE A C 1
ATOM 812 O O . PHE A 1 97 ? -13.722 2.611 4.700 1.00 97.69 97 PHE A O 1
ATOM 819 N N . GLU A 1 98 ? -14.399 1.776 6.659 1.00 96.38 98 GLU A N 1
ATOM 820 C CA . GLU A 1 98 ? -15.810 1.587 6.330 1.00 96.38 98 GLU A CA 1
ATOM 821 C C . GLU A 1 98 ? -15.970 0.792 5.024 1.00 96.38 98 GLU A C 1
ATOM 823 O O . GLU A 1 98 ? -15.442 -0.318 4.898 1.00 96.38 98 GLU A O 1
ATOM 828 N N . ASN A 1 99 ? -16.647 1.370 4.031 1.00 96.69 99 ASN A N 1
ATOM 829 C CA . ASN A 1 99 ? -16.891 0.753 2.727 1.00 96.69 99 ASN A CA 1
ATOM 830 C C . ASN A 1 99 ? -15.606 0.538 1.904 1.00 96.69 99 ASN A C 1
ATOM 832 O O . ASN A 1 99 ? -15.604 -0.269 0.978 1.00 96.69 99 ASN A O 1
ATOM 836 N N . GLU A 1 100 ? -14.504 1.216 2.238 1.00 98.12 100 GLU A N 1
ATOM 837 C CA . GLU A 1 100 ? -13.212 1.057 1.557 1.00 98.12 100 GLU A CA 1
ATOM 838 C C . GLU A 1 100 ? -12.373 -0.097 2.128 1.00 98.12 100 GLU A C 1
ATOM 840 O O . GLU A 1 100 ? -11.328 -0.425 1.566 1.00 98.12 100 GLU A O 1
ATOM 845 N N . THR A 1 101 ? -12.812 -0.743 3.217 1.00 98.00 101 THR A N 1
ATOM 846 C CA . THR A 1 101 ? -12.049 -1.796 3.914 1.00 98.00 101 THR A CA 1
ATOM 847 C C . THR A 1 101 ? -11.548 -2.881 2.961 1.00 98.00 101 THR A C 1
ATOM 849 O O . THR A 1 101 ? -10.362 -3.217 2.976 1.00 98.00 101 THR A O 1
ATOM 852 N N . GLU A 1 102 ? -12.428 -3.398 2.097 1.00 98.00 102 GLU A N 1
ATOM 853 C CA . GLU A 1 102 ? -12.064 -4.430 1.124 1.00 98.00 102 GLU A CA 1
ATOM 854 C C . GLU A 1 102 ? -11.079 -3.929 0.069 1.00 98.00 102 GLU A C 1
ATOM 856 O O . GLU A 1 102 ? -10.085 -4.589 -0.240 1.00 98.00 102 GLU A O 1
ATOM 861 N N . ASN A 1 103 ? -11.336 -2.736 -0.460 1.00 98.00 103 ASN A N 1
ATOM 862 C CA . ASN A 1 103 ? -10.500 -2.115 -1.475 1.00 98.00 103 ASN A CA 1
ATOM 863 C C . ASN A 1 103 ? -9.070 -1.897 -0.953 1.00 98.00 103 ASN A C 1
ATOM 865 O O . ASN A 1 103 ? -8.105 -2.222 -1.645 1.00 98.00 103 ASN A O 1
ATOM 869 N N . VAL A 1 104 ? -8.921 -1.436 0.295 1.00 98.44 104 VAL A N 1
ATOM 870 C CA . VAL A 1 104 ? -7.614 -1.219 0.930 1.00 98.44 104 VAL A CA 1
ATOM 871 C C . VAL A 1 104 ? -6.824 -2.517 1.045 1.00 98.44 104 VAL A C 1
ATOM 873 O O . VAL A 1 104 ? -5.691 -2.581 0.559 1.00 98.44 104 VAL A O 1
ATOM 876 N N . TRP A 1 105 ? -7.383 -3.569 1.656 1.00 98.25 105 TRP A N 1
ATOM 877 C CA . TRP A 1 105 ? -6.596 -4.790 1.839 1.00 98.25 105 TRP A CA 1
ATOM 878 C C . TRP A 1 105 ? -6.315 -5.500 0.513 1.00 98.25 105 TRP A C 1
ATOM 880 O O . TRP A 1 105 ? -5.233 -6.068 0.368 1.00 98.25 105 TRP A O 1
ATOM 890 N N . ARG A 1 106 ? -7.217 -5.430 -0.480 1.00 98.38 106 ARG A N 1
ATOM 891 C CA . ARG A 1 106 ? -6.975 -6.000 -1.818 1.00 98.38 106 ARG A CA 1
ATOM 892 C C . ARG A 1 106 ? -5.842 -5.289 -2.543 1.00 98.38 106 ARG A C 1
ATOM 894 O O . ARG A 1 106 ? -4.940 -5.953 -3.046 1.00 98.38 106 ARG A O 1
ATOM 901 N N . LEU A 1 107 ? -5.860 -3.956 -2.571 1.00 98.44 107 LEU A N 1
ATOM 902 C CA . LEU A 1 107 ? -4.791 -3.165 -3.186 1.00 98.44 107 LEU A CA 1
ATOM 903 C C . LEU A 1 107 ? -3.448 -3.422 -2.496 1.00 98.44 107 LEU A C 1
ATOM 905 O O . LEU A 1 107 ? -2.436 -3.605 -3.172 1.00 98.44 107 LEU A O 1
ATOM 909 N N . PHE A 1 108 ? -3.441 -3.483 -1.163 1.00 98.56 108 PHE A N 1
ATOM 910 C CA . PHE A 1 108 ? -2.229 -3.774 -0.406 1.00 98.56 108 PHE A CA 1
ATOM 911 C C . PHE A 1 108 ? -1.693 -5.182 -0.705 1.00 98.56 108 PHE A C 1
ATOM 913 O O . PHE A 1 108 ? -0.502 -5.338 -0.969 1.00 98.56 108 PHE A O 1
ATOM 920 N N . GLN A 1 109 ? -2.559 -6.200 -0.732 1.00 97.94 109 GLN A N 1
ATOM 921 C CA . GLN A 1 109 ? -2.163 -7.575 -1.052 1.00 97.94 109 GLN A CA 1
ATOM 922 C C . GLN A 1 109 ? -1.705 -7.753 -2.501 1.00 97.94 109 GLN A C 1
ATOM 924 O O . GLN A 1 109 ? -0.822 -8.572 -2.754 1.00 97.94 109 GLN A O 1
ATOM 929 N N . ASP A 1 110 ? -2.274 -7.005 -3.448 1.00 97.62 110 ASP A N 1
ATOM 930 C CA . ASP A 1 110 ? -1.793 -6.975 -4.830 1.00 97.62 110 ASP A CA 1
ATOM 931 C C . ASP A 1 110 ? -0.350 -6.455 -4.891 1.00 97.62 110 ASP A C 1
ATOM 933 O O . ASP A 1 110 ? 0.502 -7.074 -5.533 1.00 97.62 110 ASP A O 1
ATOM 937 N N . ILE A 1 111 ? -0.051 -5.361 -4.180 1.00 97.56 111 ILE A N 1
ATOM 938 C CA . ILE A 1 111 ? 1.321 -4.853 -4.069 1.00 97.56 111 ILE A CA 1
ATOM 939 C C . ILE A 1 111 ? 2.221 -5.911 -3.419 1.00 97.56 111 ILE A C 1
ATOM 941 O O . ILE A 1 111 ? 3.258 -6.249 -3.982 1.00 97.56 111 ILE A O 1
ATOM 945 N N . GLU A 1 112 ? 1.818 -6.452 -2.268 1.00 96.75 112 GLU A N 1
ATOM 946 C CA . GLU A 1 112 ? 2.606 -7.389 -1.459 1.00 96.75 112 GLU A CA 1
ATOM 947 C C . GLU A 1 112 ? 2.958 -8.682 -2.204 1.00 96.75 112 GLU A C 1
ATOM 949 O O . GLU A 1 112 ? 4.106 -9.123 -2.152 1.00 96.75 112 GLU A O 1
ATOM 954 N N . ASN A 1 113 ? 1.977 -9.291 -2.875 1.00 95.12 113 ASN A N 1
ATOM 955 C CA . ASN A 1 113 ? 2.077 -10.670 -3.355 1.00 95.12 113 ASN A CA 1
ATOM 956 C C . ASN A 1 113 ? 2.268 -10.786 -4.870 1.00 95.12 113 ASN A C 1
ATOM 958 O O . ASN A 1 113 ? 2.693 -11.841 -5.335 1.00 95.12 113 ASN A O 1
ATOM 962 N N . LYS A 1 114 ? 1.952 -9.743 -5.651 1.00 93.50 114 LYS A N 1
ATOM 963 C CA . LYS A 1 114 ? 2.062 -9.786 -7.121 1.00 93.50 114 LYS A CA 1
ATOM 964 C C . LYS A 1 114 ? 3.138 -8.856 -7.663 1.00 93.50 114 LYS A C 1
ATOM 966 O O . LYS A 1 114 ? 3.902 -9.270 -8.529 1.00 93.50 114 LYS A O 1
ATOM 971 N N . ILE A 1 115 ? 3.195 -7.615 -7.178 1.00 94.62 115 ILE A N 1
ATOM 972 C CA . ILE A 1 115 ? 4.067 -6.586 -7.763 1.00 94.62 115 ILE A CA 1
ATOM 973 C C . ILE A 1 115 ? 5.434 -6.571 -7.085 1.00 94.62 115 ILE A C 1
ATOM 975 O O . ILE A 1 115 ? 6.443 -6.810 -7.741 1.00 94.62 115 ILE A O 1
ATOM 979 N N . ARG A 1 116 ? 5.480 -6.359 -5.764 1.00 93.94 116 ARG A N 1
ATOM 980 C CA . ARG A 1 116 ? 6.720 -6.289 -4.974 1.00 93.94 116 ARG A CA 1
ATOM 981 C C . ARG A 1 116 ? 7.663 -7.479 -5.210 1.00 93.94 116 ARG A C 1
ATOM 983 O O . ARG A 1 116 ? 8.850 -7.221 -5.420 1.00 93.94 116 ARG A O 1
ATOM 990 N N . PRO A 1 117 ? 7.193 -8.746 -5.267 1.00 93.88 117 PRO A N 1
ATOM 991 C CA . PRO A 1 117 ? 8.070 -9.892 -5.490 1.00 93.88 117 PRO A CA 1
ATOM 992 C C . PRO A 1 117 ? 8.887 -9.801 -6.782 1.00 93.88 117 PRO A C 1
ATOM 994 O O . PRO A 1 117 ? 10.016 -10.294 -6.808 1.00 93.88 117 PRO A O 1
ATOM 997 N N . LYS A 1 118 ? 8.360 -9.127 -7.820 1.00 93.94 118 LYS A N 1
ATOM 998 C CA . LYS A 1 118 ? 9.060 -8.933 -9.097 1.00 93.94 118 LYS A CA 1
ATOM 999 C C . LYS A 1 118 ? 10.376 -8.172 -8.920 1.00 93.94 118 LYS A C 1
ATOM 1001 O O . LYS A 1 118 ? 11.355 -8.463 -9.592 1.00 93.94 118 LYS A O 1
ATOM 1006 N N . PHE A 1 119 ? 10.409 -7.236 -7.975 1.00 92.88 119 PHE A N 1
ATOM 1007 C CA . PHE A 1 119 ? 11.558 -6.375 -7.704 1.00 92.88 119 PHE A CA 1
ATOM 1008 C C . PHE A 1 119 ? 12.527 -6.971 -6.674 1.00 92.88 119 PHE A C 1
ATOM 1010 O O . PHE A 1 119 ? 13.723 -6.696 -6.735 1.00 92.88 119 PHE A O 1
ATOM 1017 N N . THR A 1 120 ? 12.035 -7.775 -5.725 1.00 80.62 120 THR A N 1
ATOM 1018 C CA . THR A 1 120 ? 12.832 -8.262 -4.582 1.00 80.62 120 THR A CA 1
ATOM 1019 C C . THR A 1 120 ? 13.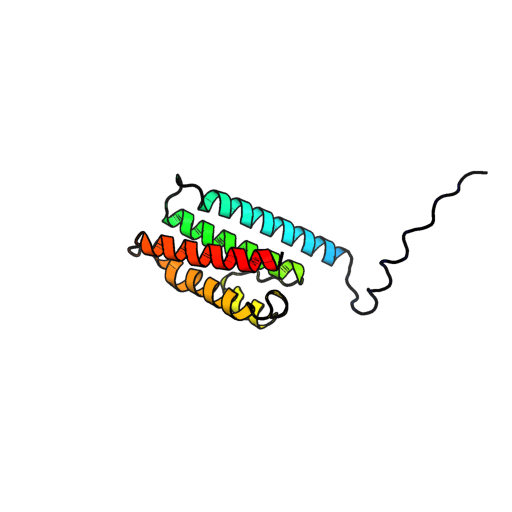523 -9.599 -4.826 1.00 80.62 120 THR A C 1
ATOM 1021 O O . THR A 1 120 ? 14.597 -9.832 -4.280 1.00 80.62 120 THR A O 1
ATOM 1024 N N . TYR A 1 121 ? 12.923 -10.491 -5.618 1.00 76.19 121 TYR A N 1
ATOM 1025 C CA . TYR A 1 121 ? 13.412 -11.869 -5.783 1.00 76.19 121 TYR A CA 1
ATOM 1026 C C . TYR A 1 121 ? 14.082 -12.127 -7.138 1.00 76.19 121 TYR A C 1
ATOM 1028 O O . TYR A 1 121 ? 14.239 -13.275 -7.541 1.00 76.19 121 TYR A O 1
ATOM 1036 N N . GLY A 1 122 ? 14.501 -11.066 -7.834 1.00 64.19 122 GLY A N 1
ATOM 1037 C CA . GLY A 1 122 ? 15.281 -11.178 -9.070 1.00 64.19 122 GLY A CA 1
ATOM 1038 C C . GLY A 1 122 ? 14.486 -11.634 -10.296 1.00 64.19 122 GLY A C 1
ATOM 1039 O O . GLY A 1 122 ? 15.084 -12.074 -11.274 1.00 64.19 122 GLY A O 1
ATOM 1040 N N . PHE A 1 123 ? 13.155 -11.530 -10.268 1.00 66.81 123 PHE A N 1
ATOM 1041 C CA . PHE A 1 123 ? 12.351 -11.674 -11.480 1.00 66.81 123 PHE A CA 1
ATOM 1042 C C . PHE A 1 123 ? 12.591 -10.476 -12.417 1.00 66.81 123 PHE A C 1
ATOM 1044 O O . PHE A 1 123 ? 12.959 -9.383 -11.982 1.00 66.81 123 PHE A O 1
ATOM 1051 N N . SER A 1 124 ? 12.386 -10.667 -13.722 1.00 83.19 124 SER A N 1
ATOM 1052 C CA . SER A 1 124 ? 12.421 -9.560 -14.681 1.00 83.19 124 SER A CA 1
ATOM 1053 C C . SER A 1 124 ? 11.236 -8.626 -14.421 1.00 83.19 124 SER A C 1
ATOM 1055 O O . SER A 1 124 ? 10.088 -9.024 -14.624 1.00 83.19 124 SER A O 1
ATOM 1057 N N . TRP A 1 125 ? 11.511 -7.407 -13.967 1.00 93.00 125 TRP A N 1
ATOM 1058 C CA . TRP A 1 125 ? 10.528 -6.331 -13.853 1.00 93.00 125 TRP A CA 1
ATOM 1059 C C . TRP A 1 125 ? 10.635 -5.390 -15.057 1.00 93.00 125 TRP A C 1
ATOM 1061 O O . TRP A 1 125 ? 11.681 -5.289 -15.702 1.00 93.00 125 TRP A O 1
ATOM 1071 N N . THR A 1 126 ? 9.544 -4.694 -15.341 1.00 94.50 126 THR A N 1
ATOM 1072 C CA . THR A 1 126 ? 9.423 -3.691 -16.401 1.00 94.50 126 THR A CA 1
ATOM 1073 C C . THR A 1 126 ? 9.044 -2.332 -15.820 1.00 94.50 126 THR A C 1
ATOM 1075 O O . THR A 1 126 ? 8.617 -2.215 -14.668 1.00 94.50 126 THR A O 1
ATOM 1078 N N . ASP A 1 127 ? 9.173 -1.281 -16.625 1.00 95.25 127 ASP A N 1
ATOM 1079 C CA . ASP A 1 127 ? 8.712 0.050 -16.226 1.00 95.25 127 ASP A CA 1
ATOM 1080 C C . ASP A 1 127 ? 7.197 0.097 -15.996 1.00 95.25 127 ASP A C 1
ATOM 1082 O O . ASP A 1 127 ? 6.746 0.816 -15.103 1.00 95.25 127 ASP A O 1
ATOM 1086 N N . ASP A 1 128 ? 6.432 -0.732 -16.707 1.00 96.25 128 ASP A N 1
ATOM 1087 C CA . ASP A 1 128 ? 4.990 -0.876 -16.506 1.00 96.25 128 ASP A CA 1
ATOM 1088 C C . ASP A 1 128 ? 4.668 -1.465 -15.128 1.00 96.25 128 ASP A C 1
ATOM 1090 O O . ASP A 1 128 ? 3.786 -0.953 -14.442 1.00 96.25 128 ASP A O 1
ATOM 1094 N N . ASP A 1 129 ? 5.440 -2.450 -14.651 1.00 95.88 129 ASP A N 1
ATOM 1095 C CA . ASP A 1 129 ? 5.281 -2.990 -13.291 1.00 95.88 129 ASP A CA 1
ATOM 1096 C C . ASP A 1 129 ? 5.524 -1.916 -12.218 1.00 95.88 129 ASP A C 1
ATOM 1098 O O . ASP A 1 129 ? 4.863 -1.885 -11.176 1.00 95.88 129 ASP A O 1
ATOM 1102 N N . PHE A 1 130 ? 6.492 -1.024 -12.456 1.00 96.81 130 PHE A N 1
ATOM 1103 C CA . PHE A 1 130 ? 6.808 0.062 -11.528 1.00 96.81 130 PHE A CA 1
ATOM 1104 C C . PHE A 1 130 ? 5.745 1.168 -11.567 1.00 96.81 130 PHE A C 1
ATOM 1106 O O . PHE A 1 130 ? 5.420 1.761 -10.535 1.00 96.81 130 PHE A O 1
ATOM 1113 N N . ASN A 1 131 ? 5.172 1.435 -12.739 1.00 97.94 131 ASN A N 1
ATOM 1114 C CA . ASN A 1 131 ? 4.049 2.354 -12.880 1.00 97.94 131 ASN A CA 1
ATOM 1115 C C . ASN A 1 131 ? 2.787 1.793 -12.208 1.00 97.94 131 ASN A C 1
ATOM 1117 O O . ASN A 1 131 ? 2.160 2.515 -11.433 1.00 97.94 131 ASN A O 1
ATOM 1121 N N . GLU A 1 132 ? 2.482 0.504 -12.386 1.00 97.75 132 GLU A N 1
ATOM 1122 C CA . GLU A 1 132 ? 1.368 -0.173 -11.705 1.00 97.75 132 GLU A CA 1
ATOM 1123 C C . GLU A 1 132 ? 1.515 -0.087 -10.177 1.00 97.75 132 GLU A C 1
ATOM 1125 O O . GLU A 1 132 ? 0.553 0.217 -9.462 1.00 97.75 132 GLU A O 1
ATOM 1130 N N . LEU A 1 133 ? 2.734 -0.297 -9.660 1.00 98.00 133 LEU A N 1
ATOM 1131 C CA . LEU A 1 133 ? 3.028 -0.110 -8.240 1.00 98.00 133 LEU A CA 1
ATOM 1132 C C . LEU A 1 133 ? 2.642 1.294 -7.770 1.00 98.00 133 LEU A C 1
ATOM 1134 O O . LEU A 1 133 ? 1.940 1.434 -6.767 1.00 98.00 133 LEU A O 1
ATOM 1138 N N . LYS A 1 134 ? 3.109 2.328 -8.479 1.00 98.31 134 LYS A N 1
ATOM 1139 C CA . LYS A 1 134 ? 2.834 3.726 -8.133 1.00 98.31 134 LYS A CA 1
ATOM 1140 C C . LYS A 1 134 ? 1.342 4.031 -8.170 1.00 98.31 134 LYS A C 1
ATOM 1142 O O . LYS A 1 134 ? 0.841 4.673 -7.253 1.00 98.31 134 LYS A O 1
ATOM 1147 N N . GLU A 1 135 ? 0.628 3.573 -9.192 1.00 98.44 135 GLU A N 1
ATOM 1148 C CA . GLU A 1 135 ? -0.816 3.786 -9.311 1.00 98.44 135 GLU A CA 1
ATOM 1149 C C . GLU A 1 135 ? -1.572 3.206 -8.112 1.00 98.44 135 GLU A C 1
ATOM 1151 O O . GLU A 1 135 ? -2.356 3.909 -7.466 1.00 98.44 135 GLU A O 1
ATOM 1156 N N . LYS A 1 136 ? -1.295 1.945 -7.753 1.00 98.56 136 LYS A N 1
ATOM 1157 C CA . LYS A 1 136 ? -1.913 1.311 -6.579 1.00 98.56 136 LYS A CA 1
ATOM 1158 C C . LYS A 1 136 ? -1.492 1.993 -5.277 1.00 98.56 136 LYS A C 1
ATOM 1160 O O . LYS A 1 136 ? -2.337 2.192 -4.403 1.00 98.56 136 LYS A O 1
ATOM 1165 N N . TYR A 1 137 ? -0.220 2.376 -5.155 1.00 98.56 137 TYR A N 1
ATOM 1166 C CA . TYR A 1 137 ? 0.301 3.105 -4.000 1.00 98.56 137 TYR A CA 1
ATOM 1167 C C . TYR A 1 137 ? -0.437 4.433 -3.797 1.00 98.56 137 TYR A C 1
ATOM 1169 O O . TYR A 1 137 ? -0.975 4.667 -2.718 1.00 98.56 137 TYR A O 1
ATOM 1177 N N . TYR A 1 138 ? -0.522 5.283 -4.825 1.00 98.56 138 TYR A N 1
ATOM 1178 C CA . TYR A 1 138 ? -1.166 6.591 -4.698 1.00 98.56 138 TYR A CA 1
ATOM 1179 C C . TYR A 1 138 ? -2.669 6.453 -4.458 1.00 98.56 138 TYR A C 1
ATOM 1181 O O . TYR A 1 138 ? -3.228 7.198 -3.658 1.00 98.56 138 TYR A O 1
ATOM 1189 N N . LYS A 1 139 ? -3.324 5.445 -5.047 1.00 98.56 139 LYS A N 1
ATOM 1190 C CA . LYS A 1 139 ? -4.725 5.139 -4.733 1.00 98.56 139 LYS A CA 1
ATOM 1191 C C . LYS A 1 139 ? -4.918 4.779 -3.254 1.00 98.56 139 LYS A C 1
ATOM 1193 O O . LYS A 1 139 ? -5.840 5.293 -2.624 1.00 98.56 139 LYS A O 1
ATOM 1198 N N . LEU A 1 140 ? -4.055 3.929 -2.693 1.00 98.44 140 LEU A N 1
ATOM 1199 C CA . LEU A 1 140 ? -4.076 3.601 -1.263 1.00 98.44 140 LEU A CA 1
ATOM 1200 C C . LEU A 1 140 ? -3.783 4.821 -0.389 1.00 98.44 140 LEU A C 1
ATOM 1202 O O . LEU A 1 140 ? -4.448 5.014 0.629 1.00 98.44 140 LEU A O 1
ATOM 1206 N N . GLU A 1 141 ? -2.810 5.643 -0.782 1.00 98.56 141 GLU A N 1
ATOM 1207 C CA . GLU A 1 141 ? -2.445 6.857 -0.056 1.00 98.56 141 GLU A CA 1
ATOM 1208 C C . GLU A 1 141 ? -3.643 7.808 0.048 1.00 98.56 141 GLU A C 1
ATOM 1210 O O . GLU A 1 141 ? -3.945 8.297 1.136 1.00 98.56 141 GLU A O 1
ATOM 1215 N N . GLU A 1 142 ? -4.371 8.017 -1.049 1.00 98.50 142 GLU A N 1
ATOM 1216 C CA . GLU A 1 142 ? -5.562 8.868 -1.066 1.00 98.50 142 GLU A CA 1
ATOM 1217 C C . GLU A 1 142 ? -6.699 8.322 -0.195 1.00 98.50 142 GLU A C 1
ATOM 1219 O O . GLU A 1 142 ? -7.376 9.095 0.481 1.00 98.50 142 GLU A O 1
ATOM 1224 N N . ILE A 1 143 ? -6.900 7.001 -0.145 1.00 98.25 143 ILE A N 1
ATOM 1225 C CA . ILE A 1 143 ? -7.879 6.398 0.773 1.00 98.25 143 ILE A CA 1
ATOM 1226 C C . ILE A 1 143 ? -7.457 6.634 2.229 1.00 98.25 143 ILE A C 1
ATOM 1228 O O . ILE A 1 143 ? -8.260 7.088 3.042 1.00 98.25 143 ILE A O 1
ATOM 1232 N N . CYS A 1 144 ? -6.189 6.388 2.559 1.00 97.94 144 CYS A N 1
ATOM 1233 C CA . CYS A 1 144 ? -5.684 6.563 3.919 1.00 97.94 144 CYS A CA 1
ATOM 1234 C C . CYS A 1 144 ? -5.738 8.024 4.384 1.00 97.94 144 CYS A C 1
ATOM 1236 O O . CYS A 1 144 ? -6.109 8.295 5.523 1.00 97.94 144 CYS A O 1
ATOM 1238 N N . LYS A 1 145 ? -5.430 8.985 3.505 1.00 97.06 145 LYS A N 1
ATOM 1239 C CA . LYS A 1 145 ? -5.529 10.420 3.814 1.00 97.06 145 LYS A CA 1
ATOM 1240 C C . LYS A 1 145 ? -6.943 10.870 4.162 1.00 97.06 145 LYS A C 1
ATOM 1242 O O . LYS A 1 145 ? -7.084 11.803 4.936 1.00 97.06 145 LYS A O 1
ATOM 1247 N N . LYS A 1 146 ? -7.982 10.232 3.614 1.00 97.19 146 LYS A N 1
ATOM 1248 C CA . LYS A 1 146 ? -9.376 10.539 3.984 1.00 97.19 146 LYS A CA 1
ATOM 1249 C C . LYS A 1 146 ? -9.707 10.095 5.407 1.00 97.19 146 LYS A C 1
ATOM 1251 O O . LYS A 1 146 ? -10.582 10.681 6.035 1.00 97.19 146 LYS A O 1
ATOM 1256 N N . VAL A 1 147 ? -9.025 9.060 5.901 1.00 94.94 147 VAL A N 1
ATOM 1257 C CA . VAL A 1 147 ? -9.198 8.551 7.265 1.00 94.94 147 VAL A CA 1
ATOM 1258 C C . VAL A 1 147 ? -8.420 9.385 8.275 1.00 94.94 147 VAL A C 1
ATOM 1260 O O . VAL A 1 147 ? -8.888 9.536 9.402 1.00 94.94 147 VAL A O 1
ATOM 1263 N N . LEU A 1 148 ? -7.238 9.897 7.915 1.00 92.25 148 LEU A N 1
ATOM 1264 C CA . LEU A 1 148 ? -6.338 10.640 8.807 1.00 92.25 148 LEU A CA 1
ATOM 1265 C C . LEU A 1 148 ? -6.765 12.089 9.040 1.00 92.25 148 LEU A C 1
ATOM 1267 O O . LEU A 1 148 ? -6.929 12.411 10.244 1.00 92.25 148 LEU A O 1
#

Radius of g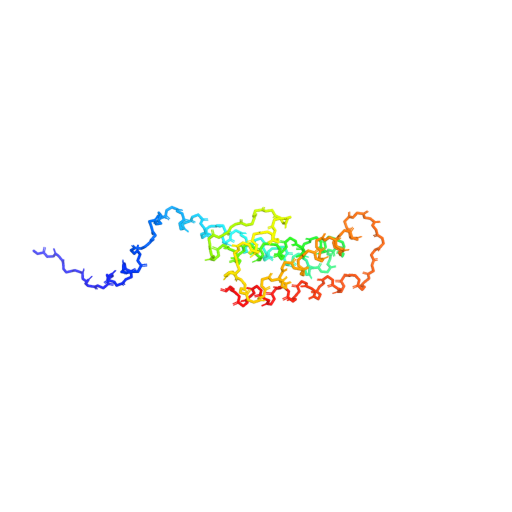yration: 20.04 Å; chains: 1; bounding box: 38×49×68 Å